Protein AF-A0A9W9T8E5-F1 (afdb_monomer)

Solvent-accessible surface area (backbone atoms only — not comparable to full-atom values): 9223 Å² total; per-residue (Å²): 120,69,66,63,56,52,43,54,47,53,32,40,71,44,58,91,38,76,92,64,50,64,52,84,92,54,60,67,64,64,34,57,75,37,98,58,52,65,62,43,54,49,51,54,50,45,56,45,50,46,26,51,49,56,60,28,68,72,44,43,56,57,49,50,53,54,52,53,49,54,34,50,56,30,43,52,50,25,54,53,46,23,75,77,67,75,48,90,60,66,46,34,58,51,46,55,53,50,51,51,52,55,50,52,46,25,36,54,42,52,48,52,52,44,53,51,50,43,51,52,43,50,62,54,41,72,70,48,89,53,60,69,63,34,49,54,53,49,53,51,46,51,54,53,61,73,44,51,80,54,57,46,72,78,83,84,76,77,85,76,76,87,129

pLDDT: mean 83.93, std 14.17, range [40.78, 96.06]

Sequence (163 aa):
MDSALNAIKGDLWHFDSPEKIVFHDTNWRPLVDADDSSQALTLLRSVFSVYNYQNGESFQKRFNIVYKKVRGELDLAAAEYFKLSGKVVDLGECWDRFFKIQKDLMVNFGKKFVEKGIEELAAQWAKDLNKEKAEVVNQVLKQLREKMGQIFMNDFEAEYEPF

Foldseek 3Di:
DVVVLVLQVVLLLVLVCPVPSPPPPDDLVNCLLDPDVPVLLVSLVSLLVNLVVQQDPVNLVVVLVVLVVVLVVQVVVQVVCCVVPVDHDRSSVVSLVVVVVSQVSSLVSSLVVSVVSLVSNLVSLVPDPPPVVSVVSNVSSVVSVVCSVSSHHDRRDDPDDDD

Mean predicted aligned error: 6.91 Å

Organism: NCBI:txid2972119

Secondary structure (DSSP, 8-state):
-HHHHHHHHHHHH-TT-GGG---TT--HHHHHHSS-THHHHHHHHHHHHHHHHHTSHHHHHHHHHHHHHHHHHHHHHHHHHHHHHS----HHHHHHHHHHHHHHHHHHHHHHHHHHHHHHHHHHHTT-S-HHHHHHHHHHHHHHHHGGGG-------------

Radius of gyration: 20.68 Å; Cα contacts (8 Å, |Δi|>4): 106; chains: 1; bounding box: 48×25×66 Å

Nearest PDB structures (foldseek):
  7vg4-assembly3_E  TM=3.811E-01  e=1.913E+00  Methylorubrum extorquens AM1
  3i9y-assembly1_A  TM=3.025E-01  e=9.209E+00  Vibrio parahaemolyticus
  3ja6-assembly1_I  TM=1.978E-01  e=5.366E+00  Escherichia coli

Structure (mmCIF, N/CA/C/O backbone):
data_AF-A0A9W9T8E5-F1
#
_entry.id   AF-A0A9W9T8E5-F1
#
loop_
_atom_site.group_PDB
_atom_site.id
_atom_site.type_symbol
_atom_site.label_atom_id
_atom_site.label_alt_id
_atom_site.label_comp_id
_atom_site.label_asym_id
_atom_site.label_entity_id
_atom_site.label_seq_id
_atom_site.pdbx_PDB_ins_code
_atom_site.Cartn_x
_atom_site.Cartn_y
_atom_site.Cartn_z
_atom_site.occupancy
_atom_site.B_iso_or_equiv
_atom_site.auth_seq_id
_atom_site.auth_comp_id
_atom_site.auth_asym_id
_atom_site.auth_atom_id
_atom_site.pdbx_PDB_model_num
ATOM 1 N N . MET A 1 1 ? 7.472 18.416 -4.441 1.00 44.00 1 MET A N 1
ATOM 2 C CA . MET A 1 1 ? 7.793 16.975 -4.339 1.00 44.00 1 MET A CA 1
ATOM 3 C C . MET A 1 1 ? 6.782 16.244 -3.443 1.00 44.00 1 MET A C 1
ATOM 5 O O . MET A 1 1 ? 6.371 15.153 -3.808 1.00 44.00 1 MET A O 1
ATOM 9 N N . ASP A 1 2 ? 6.283 16.865 -2.362 1.00 54.69 2 ASP A N 1
ATOM 10 C CA . ASP A 1 2 ? 5.319 16.249 -1.421 1.00 54.69 2 ASP A CA 1
ATOM 11 C C . ASP A 1 2 ? 3.915 15.934 -1.974 1.00 54.69 2 ASP A C 1
ATOM 13 O O . ASP A 1 2 ? 3.277 14.987 -1.513 1.00 54.69 2 ASP A O 1
ATOM 17 N N . SER A 1 3 ? 3.420 16.679 -2.969 1.00 61.09 3 SER A N 1
ATOM 18 C CA . SER A 1 3 ? 2.078 16.455 -3.537 1.00 61.09 3 SER A CA 1
ATOM 19 C C . SER A 1 3 ? 1.961 15.120 -4.280 1.00 61.09 3 SER A C 1
ATOM 21 O O . SER A 1 3 ? 0.977 14.409 -4.100 1.00 61.09 3 SER A O 1
ATOM 23 N N . ALA A 1 4 ? 2.987 14.742 -5.049 1.00 67.19 4 ALA A N 1
ATOM 24 C CA . ALA A 1 4 ? 3.008 13.496 -5.815 1.00 67.19 4 ALA A CA 1
ATOM 25 C C . ALA A 1 4 ? 3.060 12.258 -4.905 1.00 67.19 4 ALA A C 1
ATOM 27 O O . ALA A 1 4 ? 2.331 11.295 -5.120 1.00 67.19 4 ALA A O 1
ATOM 28 N N . LEU A 1 5 ? 3.868 12.300 -3.839 1.00 71.56 5 LEU A N 1
ATOM 29 C CA . LEU A 1 5 ? 3.943 11.200 -2.875 1.00 71.56 5 LEU A CA 1
ATOM 30 C C . LEU A 1 5 ? 2.613 11.011 -2.128 1.00 71.56 5 LEU A C 1
ATOM 32 O O . LEU A 1 5 ? 2.205 9.882 -1.872 1.00 71.56 5 LEU A O 1
ATOM 36 N N . ASN A 1 6 ? 1.933 12.103 -1.771 1.00 76.31 6 ASN A N 1
ATOM 37 C CA . ASN A 1 6 ? 0.645 12.032 -1.082 1.00 76.31 6 ASN A CA 1
ATOM 38 C C . ASN A 1 6 ? -0.491 11.542 -1.990 1.00 76.31 6 ASN A C 1
ATOM 40 O O . ASN A 1 6 ? -1.349 10.809 -1.504 1.00 76.31 6 ASN A O 1
ATOM 44 N N . ALA A 1 7 ? -0.462 11.869 -3.285 1.00 75.06 7 ALA A N 1
ATOM 45 C CA . ALA A 1 7 ? -1.384 11.293 -4.264 1.00 75.06 7 ALA A CA 1
ATOM 46 C C . ALA A 1 7 ? -1.213 9.767 -4.350 1.00 75.06 7 ALA A C 1
ATOM 48 O O . ALA A 1 7 ? -2.167 9.033 -4.116 1.00 75.06 7 ALA A O 1
ATOM 49 N N . ILE A 1 8 ? 0.027 9.289 -4.519 1.00 79.12 8 ILE A N 1
ATOM 50 C CA . ILE A 1 8 ? 0.325 7.847 -4.608 1.00 79.12 8 ILE A CA 1
ATOM 51 C C . ILE A 1 8 ? -0.058 7.115 -3.315 1.00 79.12 8 ILE A C 1
ATOM 53 O O . ILE A 1 8 ? -0.557 5.994 -3.360 1.00 79.12 8 ILE A O 1
ATOM 57 N N . LYS A 1 9 ? 0.132 7.740 -2.145 1.00 81.44 9 LYS A N 1
ATOM 58 C CA . LYS A 1 9 ? -0.387 7.194 -0.881 1.00 81.44 9 LYS A CA 1
ATOM 59 C C . LYS A 1 9 ? -1.898 7.011 -0.950 1.00 81.44 9 LYS A C 1
ATOM 61 O O . LYS A 1 9 ? -2.369 5.915 -0.672 1.00 81.44 9 LYS A O 1
ATOM 66 N N . GLY A 1 10 ? -2.634 8.073 -1.282 1.00 80.38 10 GLY A N 1
ATOM 67 C CA . GLY A 1 10 ? -4.094 8.042 -1.362 1.00 80.38 10 GLY A CA 1
ATOM 68 C C . GLY A 1 10 ? -4.581 6.939 -2.294 1.00 80.38 10 GLY A C 1
ATOM 69 O O . GLY A 1 10 ? -5.414 6.132 -1.901 1.00 80.38 10 GLY A O 1
ATOM 70 N N . ASP A 1 11 ? -3.980 6.848 -3.471 1.00 78.75 11 ASP A N 1
ATOM 71 C CA . ASP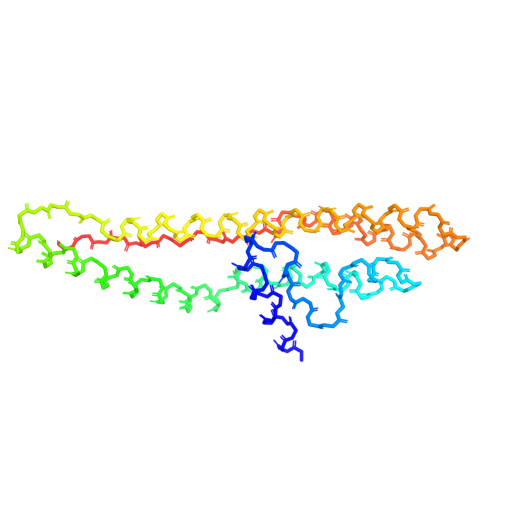 A 1 11 ? -4.267 5.837 -4.482 1.00 78.75 11 ASP A CA 1
ATOM 72 C C . ASP A 1 11 ? -4.058 4.400 -3.998 1.00 78.75 11 ASP A C 1
ATOM 74 O O . ASP A 1 11 ? -4.919 3.545 -4.194 1.00 78.75 11 ASP A O 1
ATOM 78 N N . LEU A 1 12 ? -2.943 4.123 -3.315 1.00 83.56 12 LEU A N 1
ATOM 79 C CA . LEU A 1 12 ? -2.684 2.793 -2.758 1.00 83.56 12 LEU A CA 1
ATOM 80 C C . LEU A 1 12 ? -3.726 2.401 -1.698 1.00 83.56 12 LEU A C 1
ATOM 82 O 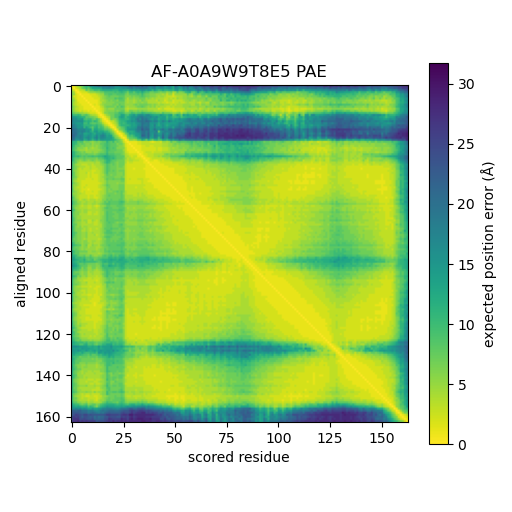O . LEU A 1 12 ? -4.056 1.222 -1.574 1.00 83.56 12 LEU A O 1
ATOM 86 N N . TRP A 1 13 ? -4.255 3.375 -0.949 1.00 83.31 13 TRP A N 1
ATOM 87 C CA . TRP A 1 13 ? -5.333 3.155 0.021 1.00 83.31 13 TRP A CA 1
ATOM 88 C C . TRP A 1 13 ? -6.721 2.993 -0.630 1.00 83.31 13 TRP A C 1
ATOM 90 O O . TRP A 1 13 ? -7.605 2.438 0.015 1.00 83.31 13 TRP A O 1
ATOM 100 N N . HIS A 1 14 ? -6.909 3.381 -1.898 1.00 79.56 14 HIS A N 1
ATOM 101 C CA . HIS A 1 14 ? -8.128 3.134 -2.690 1.00 79.56 14 HIS A CA 1
ATOM 102 C C . HIS A 1 14 ? -8.010 1.837 -3.519 1.00 79.56 14 HIS A C 1
ATOM 104 O O . HIS A 1 14 ? -8.241 1.806 -4.729 1.00 79.56 14 HIS A O 1
ATOM 110 N N . PHE A 1 15 ? -7.632 0.737 -2.861 1.00 68.12 15 PHE A N 1
ATOM 111 C CA . PHE A 1 15 ? -7.348 -0.561 -3.497 1.00 68.12 15 PHE A CA 1
ATOM 112 C C . PHE A 1 15 ? -8.564 -1.230 -4.173 1.00 68.12 15 PHE A C 1
ATOM 114 O O . PHE A 1 15 ? -8.397 -2.222 -4.884 1.00 68.12 15 PHE A O 1
ATOM 121 N N . ASP A 1 16 ? -9.783 -0.742 -3.921 1.00 62.50 16 ASP A N 1
ATOM 122 C CA . ASP A 1 16 ? -11.045 -1.274 -4.452 1.00 62.50 16 ASP A CA 1
ATOM 123 C C . ASP A 1 16 ? -11.398 -0.734 -5.845 1.00 62.50 16 ASP A C 1
ATOM 125 O O . ASP A 1 16 ? -12.273 -1.279 -6.516 1.00 62.50 16 ASP A O 1
ATOM 129 N N . SER A 1 17 ? -10.688 0.299 -6.299 1.00 57.56 17 SER A N 1
ATOM 130 C CA . SER A 1 17 ? -10.931 0.965 -7.572 1.00 57.56 17 SER A CA 1
ATOM 131 C C . SER A 1 17 ? -9.642 1.031 -8.401 1.00 57.56 17 SER A C 1
ATOM 133 O O . SER A 1 17 ? -9.132 2.122 -8.656 1.00 57.56 17 SER A O 1
ATOM 135 N N . PRO A 1 18 ? -9.093 -0.117 -8.854 1.00 51.75 18 PRO A N 1
ATOM 136 C CA . PRO A 1 18 ? -7.863 -0.165 -9.651 1.00 51.75 18 PRO A CA 1
ATOM 137 C C . PRO A 1 18 ? -7.949 0.672 -10.937 1.00 51.75 18 PRO A C 1
ATOM 139 O O . PRO A 1 18 ? -6.947 1.235 -11.372 1.00 51.75 18 PRO A O 1
ATOM 142 N N . GLU A 1 19 ? -9.135 0.789 -11.544 1.00 50.19 19 GLU A N 1
ATOM 143 C CA . GLU A 1 19 ? -9.377 1.674 -12.693 1.00 50.19 19 GLU A CA 1
ATOM 144 C C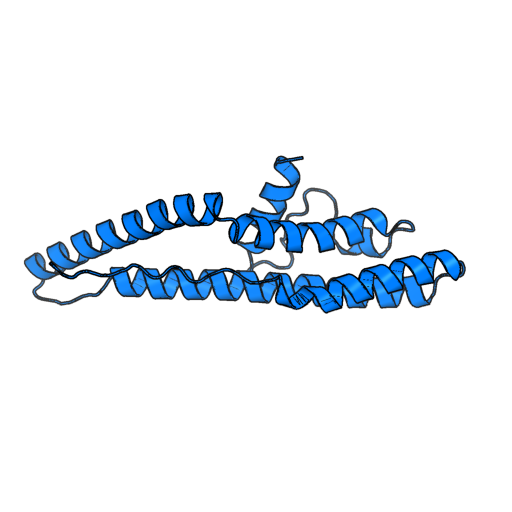 . GLU A 1 19 ? -9.471 3.169 -12.344 1.00 50.19 19 GLU A C 1
ATOM 146 O O . GLU A 1 19 ? -9.415 4.005 -13.243 1.00 50.19 19 GLU A O 1
ATOM 151 N N . LYS A 1 20 ? -9.617 3.515 -11.059 1.00 49.06 20 LYS A N 1
ATOM 152 C CA . LYS A 1 20 ? -9.699 4.895 -10.556 1.00 49.06 20 LYS A CA 1
ATOM 153 C C . LYS A 1 20 ? -8.503 5.277 -9.692 1.00 49.06 20 LYS A C 1
ATOM 155 O O . LYS A 1 20 ? -8.614 6.234 -8.938 1.00 49.06 20 LYS A O 1
ATOM 160 N N . ILE A 1 21 ? -7.384 4.558 -9.787 1.00 52.81 21 ILE A N 1
ATOM 161 C CA . ILE A 1 21 ? -6.104 5.052 -9.272 1.00 52.81 21 ILE A CA 1
ATOM 162 C C . ILE A 1 21 ? -5.885 6.417 -9.921 1.00 52.81 21 ILE A C 1
ATOM 164 O O . ILE A 1 21 ? -5.667 6.499 -11.133 1.00 52.81 21 ILE A O 1
ATOM 168 N N . VAL A 1 22 ? -6.033 7.486 -9.142 1.00 49.97 22 VAL A N 1
ATOM 169 C CA . VAL A 1 22 ? -6.022 8.856 -9.635 1.00 49.97 22 VAL A CA 1
ATOM 170 C C . VAL A 1 22 ? -4.570 9.306 -9.735 1.00 49.97 22 VAL A C 1
ATOM 172 O O . VAL A 1 22 ? -4.101 10.223 -9.061 1.00 49.97 22 VAL A O 1
ATOM 175 N N . PHE A 1 23 ? -3.889 8.727 -10.720 1.00 51.41 23 PHE A N 1
ATOM 176 C CA . PHE A 1 23 ? -2.919 9.457 -11.518 1.00 51.41 23 PHE A CA 1
ATOM 177 C C . PHE A 1 23 ? -3.634 10.652 -12.157 1.00 51.41 23 PHE A C 1
ATOM 179 O O . PHE A 1 23 ? -4.061 10.567 -13.307 1.00 51.41 23 PHE A O 1
ATOM 186 N N . HIS A 1 24 ? -3.836 11.750 -11.420 1.00 42.94 24 HIS A N 1
ATOM 187 C CA . HIS A 1 24 ? -4.367 12.987 -11.995 1.00 42.94 24 HIS A CA 1
ATOM 188 C C . HIS A 1 24 ? -3.516 13.331 -13.242 1.00 42.94 24 HIS A C 1
ATOM 190 O O . HIS A 1 24 ? -2.329 13.630 -13.133 1.00 42.94 24 HIS A O 1
ATOM 196 N N . ASP A 1 25 ? -4.142 13.191 -14.417 1.00 41.62 25 ASP A N 1
ATOM 197 C CA . ASP A 1 25 ? -3.674 13.450 -15.789 1.00 41.62 25 ASP A CA 1
ATOM 198 C C . ASP A 1 25 ? -2.701 12.488 -16.505 1.00 41.62 25 ASP A C 1
ATOM 200 O O . ASP A 1 25 ? -2.340 12.758 -17.650 1.00 41.62 25 ASP A O 1
ATOM 204 N N . THR A 1 26 ? -2.344 11.315 -15.968 1.00 50.09 26 THR A N 1
ATOM 205 C CA . THR A 1 26 ? -1.593 10.304 -16.759 1.00 50.09 26 THR A CA 1
ATOM 206 C C . THR A 1 26 ? -2.005 8.872 -16.429 1.00 50.09 26 THR A C 1
ATOM 208 O O . THR A 1 26 ? -1.452 8.230 -15.544 1.00 50.09 26 THR A O 1
ATOM 211 N N . ASN A 1 27 ? -2.964 8.328 -17.184 1.00 70.19 27 ASN A N 1
ATOM 212 C CA . ASN A 1 27 ? -3.268 6.896 -17.144 1.00 70.19 27 ASN A CA 1
ATOM 213 C C . ASN A 1 27 ? -1.961 6.083 -17.292 1.00 70.19 27 ASN A C 1
ATOM 215 O O . ASN A 1 27 ? -1.127 6.401 -18.141 1.00 70.19 27 ASN A O 1
ATOM 219 N N . TRP A 1 28 ? -1.792 5.020 -16.496 1.00 77.38 28 TRP A N 1
ATOM 220 C CA . TRP A 1 28 ? -0.606 4.144 -16.537 1.00 77.38 28 TRP A CA 1
ATOM 221 C C . TRP A 1 28 ? -0.260 3.691 -17.965 1.00 77.38 28 TRP A C 1
ATOM 223 O O . TRP A 1 28 ? 0.904 3.666 -18.355 1.00 77.38 28 TRP A O 1
ATOM 233 N N . ARG A 1 29 ? -1.284 3.400 -18.775 1.00 79.94 29 ARG A N 1
ATOM 234 C CA . ARG A 1 29 ? -1.122 2.931 -20.152 1.00 79.94 29 ARG A CA 1
ATOM 235 C C . ARG A 1 29 ? -0.341 3.924 -21.042 1.00 79.94 29 ARG A C 1
ATOM 237 O O . ARG A 1 29 ? 0.680 3.514 -21.583 1.00 79.94 29 ARG A O 1
ATOM 244 N N . PRO A 1 30 ? -0.721 5.212 -21.136 1.00 82.75 30 PRO A N 1
ATOM 245 C CA . PRO A 1 30 ? 0.108 6.250 -21.748 1.00 82.75 30 PRO A CA 1
ATOM 246 C C . PRO A 1 30 ? 1.564 6.306 -21.274 1.00 82.75 30 PRO A C 1
ATOM 248 O O . PRO A 1 30 ? 2.438 6.581 -22.086 1.00 82.75 30 PRO A O 1
ATOM 251 N N . LEU A 1 31 ? 1.842 6.047 -19.990 1.00 82.75 31 LEU A N 1
ATOM 252 C CA . LEU A 1 31 ? 3.215 6.054 -19.467 1.00 82.75 31 LEU A CA 1
ATOM 253 C C . LEU A 1 31 ? 4.031 4.851 -19.959 1.00 82.75 31 LEU A C 1
ATOM 255 O O . LEU A 1 31 ? 5.237 4.973 -20.154 1.00 82.75 31 LEU A O 1
ATOM 259 N N . VAL A 1 32 ? 3.386 3.697 -20.150 1.00 84.12 32 VAL A N 1
ATOM 260 C CA . VAL A 1 32 ? 4.015 2.503 -20.740 1.00 84.12 32 VAL A CA 1
ATOM 261 C C . VAL A 1 32 ? 4.266 2.696 -22.227 1.00 84.12 32 VAL A C 1
ATOM 263 O O . VAL A 1 32 ? 5.336 2.343 -22.711 1.00 84.12 32 VAL A O 1
ATOM 266 N N . ASP A 1 33 ? 3.280 3.243 -22.937 1.00 82.88 33 ASP A N 1
ATOM 267 C CA . ASP A 1 33 ? 3.321 3.408 -24.391 1.00 82.88 33 ASP A CA 1
ATOM 268 C C . ASP A 1 33 ? 4.219 4.589 -24.829 1.00 82.88 33 ASP A C 1
ATOM 270 O O . ASP A 1 33 ? 4.485 4.741 -26.020 1.00 82.88 33 ASP A O 1
ATOM 274 N N . ALA A 1 34 ? 4.696 5.417 -23.892 1.00 82.94 34 ALA A N 1
ATOM 275 C CA . ALA A 1 34 ? 5.592 6.534 -24.172 1.00 82.94 34 ALA A CA 1
ATOM 276 C C . ALA A 1 34 ? 6.999 6.075 -24.600 1.00 82.94 34 ALA A C 1
ATOM 278 O O . ALA A 1 34 ? 7.572 5.139 -24.040 1.00 82.94 34 ALA A O 1
ATOM 279 N N . ASP A 1 35 ? 7.613 6.832 -25.515 1.00 80.44 35 ASP A N 1
ATOM 280 C CA . ASP A 1 35 ? 9.003 6.620 -25.954 1.00 80.44 35 ASP A CA 1
ATOM 281 C C . ASP A 1 35 ? 10.033 6.832 -24.824 1.00 80.44 35 ASP A C 1
ATOM 283 O O . ASP A 1 35 ? 11.203 6.459 -24.952 1.00 80.44 35 ASP A O 1
ATOM 287 N N . ASP A 1 36 ? 9.633 7.450 -23.711 1.00 84.12 36 ASP A N 1
ATOM 288 C CA . ASP A 1 36 ? 10.451 7.647 -22.515 1.00 84.12 36 ASP A CA 1
ATOM 289 C C . ASP A 1 36 ? 9.845 6.925 -21.302 1.00 84.12 36 ASP A C 1
ATOM 291 O O . ASP A 1 36 ? 8.828 7.337 -20.745 1.00 84.12 36 ASP A O 1
ATOM 295 N N . SER A 1 37 ? 10.524 5.873 -20.838 1.00 84.81 37 SER A N 1
ATOM 296 C CA . SER A 1 37 ? 10.117 5.087 -19.668 1.00 84.81 37 SER A CA 1
ATOM 297 C C . SER A 1 37 ? 10.437 5.756 -18.334 1.00 84.81 37 SER A C 1
ATOM 299 O O . SER A 1 37 ? 10.046 5.236 -17.287 1.00 84.81 37 SER A O 1
ATOM 301 N N . SER A 1 38 ? 11.126 6.902 -18.322 1.00 86.06 38 SER A N 1
ATOM 302 C CA . SER A 1 38 ? 11.564 7.569 -17.091 1.00 86.06 38 SER A CA 1
ATOM 303 C C . SER A 1 38 ? 10.402 7.866 -16.147 1.00 86.06 38 SER A C 1
ATOM 305 O O . SER A 1 38 ? 10.532 7.681 -14.935 1.00 86.06 38 SER A O 1
ATOM 307 N N . GLN A 1 39 ? 9.249 8.269 -16.683 1.00 85.56 39 GLN A N 1
ATOM 308 C CA . GLN A 1 39 ? 8.060 8.562 -15.881 1.00 85.56 39 GLN A CA 1
ATOM 309 C C . GLN A 1 39 ? 7.441 7.288 -15.295 1.00 85.56 39 GLN A C 1
ATOM 311 O O . GLN A 1 39 ? 7.218 7.223 -14.085 1.00 85.56 39 GLN A O 1
ATOM 316 N N . ALA A 1 40 ? 7.259 6.244 -16.109 1.00 87.56 40 ALA A N 1
ATOM 317 C CA . ALA A 1 40 ? 6.738 4.956 -15.651 1.00 87.56 40 ALA A CA 1
ATOM 318 C C . ALA A 1 40 ? 7.652 4.315 -14.589 1.00 87.56 40 ALA A C 1
ATOM 320 O O . ALA A 1 40 ? 7.190 3.877 -13.535 1.00 87.56 40 ALA A O 1
ATOM 321 N N . LEU A 1 41 ? 8.971 4.339 -14.802 1.00 89.81 41 LEU A N 1
ATOM 322 C CA . LEU A 1 41 ? 9.958 3.844 -13.838 1.00 89.81 41 LEU A CA 1
ATOM 323 C C . LEU A 1 41 ? 9.980 4.675 -12.547 1.00 89.81 41 LEU A C 1
ATOM 325 O O . LEU A 1 41 ? 10.128 4.120 -11.457 1.00 89.81 41 LEU A O 1
ATOM 329 N N . THR A 1 42 ? 9.838 5.999 -12.644 1.00 88.69 42 THR A N 1
ATOM 330 C CA . THR A 1 42 ? 9.753 6.893 -11.475 1.00 88.69 42 THR A CA 1
ATOM 331 C C . THR A 1 42 ? 8.508 6.607 -10.656 1.00 88.69 42 THR A C 1
ATOM 333 O O . THR A 1 42 ? 8.568 6.586 -9.425 1.00 88.69 42 THR A O 1
ATOM 336 N N . LEU A 1 43 ? 7.395 6.327 -11.322 1.00 86.62 43 LEU A N 1
ATOM 337 C CA . LEU A 1 43 ? 6.167 5.945 -10.659 1.00 86.62 43 LEU A CA 1
ATOM 338 C C . LEU A 1 43 ? 6.321 4.615 -9.908 1.00 86.62 43 LEU A C 1
ATOM 340 O O . LEU A 1 43 ? 6.053 4.560 -8.708 1.00 86.62 43 LEU A O 1
ATOM 344 N N . LEU A 1 44 ? 6.851 3.575 -10.561 1.00 90.31 44 LEU A N 1
ATOM 345 C CA . LEU A 1 44 ? 7.125 2.297 -9.895 1.00 90.31 44 LEU A CA 1
ATOM 346 C C . LEU A 1 44 ? 8.028 2.480 -8.668 1.00 90.31 44 LEU A C 1
ATOM 348 O O . LEU A 1 44 ? 7.729 1.951 -7.601 1.00 90.31 44 LEU A O 1
ATOM 352 N N . ARG A 1 45 ? 9.090 3.289 -8.776 1.00 91.56 45 ARG A N 1
ATOM 353 C CA . ARG A 1 45 ? 9.973 3.632 -7.644 1.00 91.56 45 ARG A CA 1
ATOM 354 C C . ARG A 1 45 ? 9.236 4.361 -6.522 1.00 91.56 45 ARG A C 1
ATOM 356 O O . ARG A 1 45 ? 9.511 4.109 -5.353 1.00 91.56 45 ARG A O 1
ATOM 363 N N . SER A 1 46 ? 8.303 5.239 -6.871 1.00 89.31 46 SER A N 1
ATOM 364 C CA . SER A 1 46 ? 7.546 6.032 -5.903 1.00 89.31 46 SER A CA 1
ATOM 365 C C . SER A 1 46 ? 6.612 5.164 -5.055 1.00 89.31 46 SER A C 1
ATOM 367 O O . SER A 1 46 ? 6.430 5.463 -3.877 1.00 89.31 46 SER A O 1
ATOM 369 N N . VAL A 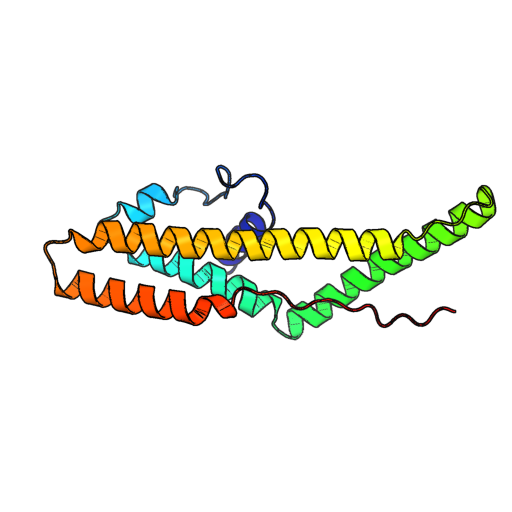1 47 ? 6.106 4.046 -5.593 1.00 90.81 47 VAL A N 1
ATOM 370 C CA . VAL A 1 47 ? 5.384 3.033 -4.800 1.00 90.81 47 VAL A CA 1
ATOM 371 C C . VAL A 1 47 ? 6.279 2.496 -3.678 1.00 90.81 47 VAL A C 1
ATOM 373 O O . VAL A 1 47 ? 5.882 2.530 -2.516 1.00 90.81 47 VAL A O 1
ATOM 376 N N . PHE A 1 48 ? 7.527 2.107 -3.972 1.00 93.19 48 PHE A N 1
ATOM 377 C CA . PHE A 1 48 ? 8.490 1.704 -2.932 1.00 93.19 48 PHE A CA 1
ATOM 378 C C . PHE A 1 48 ? 8.767 2.827 -1.926 1.00 93.19 48 PHE A C 1
ATOM 380 O O . PHE A 1 48 ? 8.859 2.577 -0.725 1.00 93.19 48 PHE A O 1
ATOM 387 N N . SER A 1 49 ? 8.879 4.075 -2.391 1.00 91.50 49 SER A N 1
ATOM 388 C CA . SER A 1 49 ? 9.072 5.231 -1.509 1.00 91.50 49 SER A CA 1
ATOM 389 C C . SER A 1 49 ? 7.915 5.431 -0.530 1.00 91.50 49 SER A C 1
ATOM 391 O O . SER A 1 49 ? 8.169 5.829 0.606 1.00 91.50 49 SER A O 1
ATOM 393 N N . VAL A 1 50 ? 6.672 5.127 -0.922 1.00 91.50 50 VAL A N 1
ATOM 394 C CA . VAL A 1 50 ? 5.522 5.167 -0.006 1.00 91.50 50 VAL A CA 1
ATOM 395 C C . VAL A 1 50 ? 5.689 4.160 1.127 1.00 91.50 50 VAL A C 1
ATOM 397 O O . VAL A 1 50 ? 5.607 4.563 2.287 1.00 91.50 50 VAL A O 1
ATOM 400 N N . TYR A 1 51 ? 5.988 2.896 0.822 1.00 93.62 51 TYR A N 1
ATOM 401 C CA . TYR A 1 51 ? 6.170 1.873 1.859 1.00 93.62 51 TYR A CA 1
ATOM 402 C C . TYR A 1 51 ? 7.387 2.166 2.743 1.00 93.62 51 TYR A C 1
ATOM 404 O O . TYR A 1 51 ? 7.294 2.080 3.964 1.00 93.62 51 TYR A O 1
ATOM 412 N N . ASN A 1 52 ? 8.502 2.622 2.167 1.00 92.88 52 ASN A N 1
ATOM 413 C CA . ASN A 1 52 ? 9.671 3.048 2.944 1.00 92.88 52 ASN A CA 1
ATOM 414 C C . ASN A 1 52 ? 9.341 4.211 3.892 1.00 92.88 52 ASN A C 1
ATOM 416 O O . ASN A 1 52 ? 9.762 4.207 5.047 1.00 92.88 52 ASN A O 1
ATOM 420 N N . TYR A 1 53 ? 8.561 5.192 3.430 1.00 91.25 53 TYR A N 1
ATOM 421 C CA . TYR A 1 53 ? 8.081 6.285 4.272 1.00 91.25 53 TYR A CA 1
ATOM 422 C C . TYR A 1 53 ? 7.161 5.779 5.390 1.00 91.25 53 TYR A C 1
ATOM 424 O O . TYR A 1 53 ? 7.337 6.163 6.545 1.00 91.25 53 TYR A O 1
ATOM 432 N N . GLN A 1 54 ? 6.199 4.913 5.061 1.00 90.94 54 GLN A N 1
ATOM 433 C CA . GLN A 1 54 ? 5.252 4.364 6.031 1.00 90.94 54 GLN A CA 1
ATOM 434 C C . GLN A 1 54 ? 5.945 3.483 7.070 1.00 90.94 54 GLN A C 1
ATOM 436 O O . GLN A 1 54 ? 5.536 3.482 8.221 1.00 90.94 54 GLN A O 1
ATOM 441 N N . ASN A 1 55 ? 7.017 2.779 6.721 1.00 92.38 55 ASN A N 1
ATOM 442 C CA . ASN A 1 55 ? 7.801 1.996 7.680 1.00 92.38 55 ASN A CA 1
ATOM 443 C C . ASN A 1 55 ? 8.850 2.829 8.432 1.00 92.38 55 ASN A C 1
ATOM 445 O O . ASN A 1 55 ? 9.511 2.317 9.333 1.00 92.38 55 ASN A O 1
ATOM 449 N N . GLY A 1 56 ? 9.000 4.113 8.099 1.00 92.56 56 GLY A N 1
ATOM 450 C CA . GLY A 1 56 ? 9.901 5.018 8.799 1.00 92.56 56 GLY A CA 1
ATOM 451 C C . GLY A 1 56 ? 9.463 5.256 10.244 1.00 92.56 56 GLY A C 1
ATOM 452 O O . GLY A 1 56 ? 8.285 5.479 10.526 1.00 92.56 56 GLY A O 1
ATOM 453 N N . GLU A 1 57 ? 10.428 5.289 11.164 1.00 92.25 57 GLU A N 1
ATOM 454 C CA . GLU A 1 57 ? 10.193 5.411 12.610 1.00 92.25 57 GLU A CA 1
ATOM 455 C C . GLU A 1 57 ? 9.280 6.596 12.978 1.00 92.25 57 GLU A C 1
ATOM 457 O O . GLU A 1 57 ? 8.361 6.464 13.783 1.00 92.25 57 GLU A O 1
ATOM 462 N N . SER A 1 58 ? 9.494 7.760 12.355 1.00 89.94 58 SER A N 1
ATOM 463 C CA . SER A 1 58 ? 8.692 8.965 12.606 1.00 89.94 58 SER A CA 1
ATOM 464 C C . SER A 1 58 ? 7.223 8.789 12.206 1.00 89.94 58 SER A C 1
ATOM 466 O O . SER A 1 58 ? 6.327 9.208 12.943 1.00 89.94 58 SER A O 1
ATOM 468 N N . PHE A 1 59 ? 6.962 8.141 11.064 1.00 90.94 59 PHE A N 1
ATOM 469 C CA . PHE A 1 59 ? 5.597 7.832 10.642 1.00 90.94 59 PHE A CA 1
ATOM 470 C C . PHE A 1 59 ? 4.970 6.815 11.590 1.00 90.94 59 PHE A C 1
ATOM 472 O O . PHE A 1 59 ? 3.885 7.064 12.106 1.00 90.94 59 PHE A O 1
ATOM 479 N N . GLN A 1 60 ? 5.677 5.718 11.870 1.00 90.31 60 GLN A N 1
ATOM 480 C CA . GLN A 1 60 ? 5.210 4.640 12.741 1.00 90.31 60 GLN A CA 1
ATOM 481 C C . GLN A 1 60 ? 4.819 5.164 14.127 1.00 90.31 60 GLN A C 1
ATOM 483 O O . GLN A 1 60 ? 3.716 4.895 14.594 1.00 90.31 60 GLN A O 1
ATOM 488 N N . LYS A 1 61 ? 5.650 6.015 14.743 1.00 90.50 61 LYS A N 1
ATOM 489 C CA . LYS A 1 61 ? 5.329 6.662 16.025 1.00 90.50 61 LYS A CA 1
ATOM 490 C C . LYS A 1 61 ? 4.041 7.483 15.957 1.00 90.50 61 LYS A C 1
ATOM 492 O O . LYS A 1 61 ? 3.170 7.329 16.808 1.00 90.50 61 LYS A O 1
ATOM 497 N N . ARG A 1 62 ? 3.903 8.354 14.952 1.00 90.44 62 ARG A N 1
ATOM 498 C CA . ARG A 1 62 ? 2.722 9.224 14.810 1.00 90.44 62 ARG A CA 1
ATOM 499 C C . ARG A 1 62 ? 1.458 8.429 14.512 1.00 90.44 62 ARG A C 1
ATOM 501 O O . ARG A 1 62 ? 0.414 8.708 15.093 1.00 90.44 62 ARG A O 1
ATOM 508 N N . PHE A 1 63 ? 1.556 7.448 13.625 1.00 90.19 63 PHE A N 1
ATOM 509 C CA . PHE A 1 63 ? 0.431 6.609 13.249 1.00 90.19 63 PHE A CA 1
ATOM 510 C C . PHE A 1 63 ? -0.032 5.749 14.426 1.00 90.19 63 PHE A C 1
ATOM 512 O O . PHE A 1 63 ? -1.228 5.692 14.691 1.00 90.19 63 PHE A O 1
ATOM 519 N N . ASN A 1 64 ? 0.899 5.182 15.201 1.00 89.75 64 ASN A N 1
ATOM 520 C CA . ASN A 1 64 ? 0.576 4.393 16.389 1.00 89.75 64 ASN A CA 1
ATOM 521 C C . ASN A 1 64 ? -0.190 5.208 17.448 1.00 89.75 64 ASN A C 1
ATOM 523 O O . ASN A 1 64 ? -1.104 4.691 18.078 1.00 89.75 64 ASN A O 1
ATOM 527 N N . ILE A 1 65 ? 0.119 6.501 17.615 1.00 90.38 65 ILE A N 1
ATOM 528 C CA . ILE A 1 65 ? -0.649 7.387 18.511 1.00 90.38 65 ILE A CA 1
ATOM 529 C C . ILE A 1 65 ? -2.113 7.480 18.061 1.00 90.38 65 ILE A C 1
ATOM 531 O O . ILE A 1 65 ? -3.021 7.353 18.881 1.00 90.38 65 ILE A O 1
ATOM 535 N N . VAL A 1 66 ? -2.349 7.690 16.763 1.00 91.25 66 VAL A N 1
ATOM 536 C CA . VAL A 1 66 ? -3.709 7.772 16.207 1.00 91.25 66 VAL A CA 1
ATOM 537 C C . VAL A 1 66 ? -4.420 6.427 16.332 1.00 91.25 66 VAL A C 1
ATOM 539 O O . VAL A 1 66 ? -5.551 6.382 16.808 1.00 91.25 66 VAL A O 1
ATOM 542 N N . TYR A 1 67 ? -3.737 5.343 15.969 1.00 91.44 67 TYR A N 1
ATOM 543 C CA . TYR A 1 67 ? -4.237 3.977 16.072 1.00 91.44 67 TYR A CA 1
ATOM 544 C C . TYR A 1 67 ? -4.699 3.646 17.495 1.00 91.44 67 TYR A C 1
ATOM 546 O O . TYR A 1 67 ? -5.855 3.273 17.693 1.00 91.44 67 TYR A O 1
ATOM 554 N N . LYS A 1 68 ? -3.830 3.862 18.494 1.00 90.62 68 LYS A N 1
ATOM 555 C CA . LYS A 1 68 ? -4.138 3.618 19.910 1.00 90.62 68 LYS A CA 1
ATOM 556 C C . LYS A 1 68 ? -5.289 4.488 20.406 1.00 90.62 68 LYS A C 1
ATOM 558 O O . LYS A 1 68 ? -6.119 4.007 21.168 1.00 90.62 68 LYS A O 1
ATOM 563 N N . LYS A 1 69 ? -5.373 5.748 19.962 1.00 92.88 69 LYS A N 1
ATOM 564 C CA . LYS A 1 69 ? -6.469 6.641 20.354 1.00 92.88 69 LYS A CA 1
ATOM 565 C C . LYS A 1 69 ? -7.816 6.154 19.822 1.00 92.88 69 LYS A C 1
ATOM 567 O O . LYS A 1 69 ? -8.756 6.066 20.597 1.00 92.88 69 LYS A O 1
ATOM 572 N N . VAL A 1 70 ? -7.908 5.808 18.536 1.00 93.44 70 VAL A N 1
ATOM 573 C CA . VAL A 1 70 ? -9.152 5.267 17.954 1.00 93.44 70 VAL A CA 1
ATOM 574 C C . VAL A 1 70 ? -9.559 3.979 18.663 1.00 93.44 70 VAL A C 1
ATOM 576 O O . VAL A 1 70 ? -10.713 3.843 19.058 1.00 93.44 70 VAL A O 1
ATOM 579 N N . ARG A 1 71 ? -8.600 3.072 18.882 1.00 93.00 71 ARG A N 1
ATOM 580 C CA . ARG A 1 71 ? -8.840 1.826 19.611 1.00 93.00 71 ARG A CA 1
ATOM 581 C C . ARG A 1 71 ? -9.383 2.082 21.024 1.00 93.00 71 ARG A C 1
ATOM 583 O O . ARG A 1 71 ? -10.403 1.511 21.384 1.00 93.00 71 ARG A O 1
ATOM 590 N N . GLY A 1 72 ? -8.759 2.984 21.783 1.00 92.69 72 GLY A N 1
ATOM 591 C CA . GLY A 1 72 ? -9.182 3.309 23.148 1.00 92.69 72 GLY A CA 1
ATOM 592 C C . GLY A 1 72 ? -10.588 3.912 23.232 1.00 92.69 72 GLY A C 1
ATOM 593 O O . GLY A 1 72 ? -11.353 3.557 24.123 1.00 92.69 72 GLY A O 1
ATOM 594 N N . GLU A 1 73 ? -10.977 4.769 22.284 1.00 95.44 73 GLU A N 1
ATOM 595 C CA . GLU A 1 73 ? -12.354 5.292 22.222 1.00 95.44 73 GLU A CA 1
ATOM 596 C C . GLU A 1 73 ? -13.379 4.179 21.931 1.00 95.44 73 GLU A C 1
ATOM 598 O O . GLU A 1 73 ? -14.493 4.197 22.456 1.00 95.44 73 GLU A O 1
ATOM 603 N N . LEU A 1 74 ? -13.006 3.181 21.123 1.00 95.44 74 LEU A N 1
ATOM 604 C CA . LEU A 1 74 ? -13.849 2.017 20.850 1.00 95.44 74 LEU A CA 1
ATOM 605 C C . LEU A 1 74 ? -13.978 1.098 22.070 1.00 95.44 74 LEU A C 1
ATOM 607 O O . LEU A 1 74 ? -15.076 0.608 22.332 1.00 95.44 74 LEU A O 1
ATOM 611 N N . ASP A 1 75 ? -12.909 0.915 22.846 1.00 93.75 75 ASP A N 1
ATOM 612 C CA . ASP A 1 75 ? -12.958 0.172 24.112 1.00 93.75 75 ASP A CA 1
ATOM 613 C C . ASP A 1 75 ? -13.883 0.862 25.130 1.00 93.75 75 ASP A C 1
ATOM 615 O O . ASP A 1 75 ? -14.711 0.209 25.770 1.00 93.75 75 ASP A O 1
ATOM 619 N N . LEU A 1 76 ? -13.812 2.195 25.235 1.00 94.31 76 LEU A N 1
ATOM 620 C CA . LEU A 1 76 ? -14.723 2.978 26.079 1.00 94.31 76 LEU A CA 1
ATOM 621 C C . LEU A 1 76 ? -16.181 2.825 25.628 1.00 94.31 76 LEU A C 1
ATOM 623 O O . LEU A 1 76 ? -17.069 2.604 26.454 1.00 94.31 76 LEU A O 1
ATOM 627 N N . ALA A 1 77 ? -16.437 2.894 24.321 1.00 95.19 77 ALA A N 1
ATOM 628 C CA . ALA A 1 77 ? -17.773 2.687 23.770 1.00 95.19 77 ALA A CA 1
ATOM 629 C C . ALA A 1 77 ? -18.297 1.264 24.035 1.00 95.19 77 ALA A C 1
ATOM 631 O O . ALA A 1 77 ? -19.475 1.092 24.356 1.00 95.19 77 ALA A O 1
ATOM 632 N N . ALA A 1 78 ? -17.433 0.249 23.941 1.00 94.12 78 ALA A N 1
ATOM 633 C CA . ALA A 1 78 ? -17.772 -1.137 24.245 1.00 94.12 78 ALA A CA 1
ATOM 634 C C . ALA A 1 78 ? -18.151 -1.324 25.724 1.00 94.12 78 ALA A C 1
ATOM 636 O O . ALA A 1 78 ? -19.164 -1.964 26.024 1.00 94.12 78 ALA A O 1
ATOM 637 N N . ALA A 1 79 ? -17.395 -0.714 26.641 1.00 94.62 79 ALA A N 1
ATOM 638 C CA . ALA A 1 79 ? -17.696 -0.735 28.070 1.00 94.62 79 ALA A CA 1
ATOM 639 C C . ALA A 1 79 ? -19.057 -0.086 28.379 1.00 94.62 79 ALA A C 1
ATOM 641 O O . ALA A 1 79 ? -19.856 -0.636 29.142 1.00 94.62 79 ALA A O 1
ATOM 642 N N . GLU A 1 80 ? -19.367 1.045 27.745 1.00 95.69 80 GLU A N 1
ATOM 643 C CA . GLU A 1 80 ? -20.637 1.741 27.970 1.00 95.69 80 GLU A CA 1
ATOM 644 C C . GLU A 1 80 ? -21.824 1.005 27.349 1.00 95.69 80 GLU A C 1
ATOM 646 O O . GLU A 1 80 ? -22.894 0.911 27.958 1.00 95.69 80 GLU A O 1
ATOM 651 N N . TYR A 1 81 ? -21.622 0.383 26.188 1.00 94.88 81 TYR A N 1
ATOM 652 C CA . TYR A 1 81 ? -22.606 -0.515 25.596 1.00 94.88 81 TYR A CA 1
ATOM 653 C C . TYR A 1 81 ? -22.910 -1.711 26.506 1.00 94.88 81 TYR A C 1
ATOM 655 O O . TYR A 1 81 ? -24.080 -2.074 26.672 1.00 94.88 81 TYR A O 1
ATOM 663 N N . PHE A 1 82 ? -21.888 -2.297 27.138 1.00 95.69 82 PHE A N 1
ATOM 664 C CA . PHE A 1 82 ? -22.069 -3.382 28.099 1.00 95.69 82 PHE A CA 1
ATOM 665 C C . PHE A 1 82 ? -22.896 -2.934 29.308 1.00 95.69 82 PHE A C 1
ATOM 667 O O . PHE A 1 82 ? -23.851 -3.620 29.669 1.00 95.69 82 PHE A O 1
ATOM 674 N N . LYS A 1 83 ? -22.615 -1.758 29.887 1.00 95.75 83 LYS A N 1
ATOM 675 C CA . LYS A 1 83 ? -23.401 -1.220 31.016 1.00 95.75 83 LYS A CA 1
ATOM 676 C C . LYS A 1 83 ? -24.884 -1.040 30.676 1.00 95.75 83 LYS A C 1
ATOM 678 O O . LYS A 1 83 ? -25.733 -1.271 31.531 1.00 95.75 83 LYS A O 1
ATOM 683 N N . LEU A 1 84 ? -25.198 -0.631 29.446 1.00 96.06 84 LEU A N 1
ATOM 684 C CA . LEU A 1 84 ? -26.575 -0.374 29.008 1.00 96.06 84 LEU A CA 1
ATOM 685 C C . LEU A 1 84 ? -27.331 -1.639 28.587 1.00 96.06 84 LEU A C 1
ATOM 687 O O . LEU A 1 84 ? -28.541 -1.726 28.783 1.00 96.06 84 LEU A O 1
ATOM 691 N N . SER A 1 85 ? -26.644 -2.597 27.965 1.00 95.94 85 SER A N 1
ATOM 692 C CA . SER A 1 85 ? -27.283 -3.745 27.306 1.00 95.94 85 SER A CA 1
ATOM 693 C C . SER A 1 85 ? -27.024 -5.093 27.980 1.00 95.94 85 SER A C 1
ATOM 695 O O . SER A 1 85 ? -27.705 -6.069 27.662 1.00 95.94 85 SER A O 1
ATOM 697 N N . GLY A 1 86 ? -26.019 -5.177 28.856 1.00 94.56 86 GLY A N 1
ATOM 698 C CA . GLY A 1 86 ? -25.488 -6.425 29.406 1.00 94.56 86 GLY A CA 1
ATOM 699 C C . GLY A 1 86 ? -24.741 -7.298 28.389 1.00 94.56 86 GLY A C 1
ATOM 700 O O . GLY A 1 86 ? -24.355 -8.419 28.718 1.00 94.56 86 GLY A O 1
ATOM 701 N N . LYS A 1 87 ? -24.550 -6.831 27.146 1.00 94.44 87 LYS A N 1
ATOM 702 C CA . LYS A 1 87 ? -23.898 -7.592 26.073 1.00 94.44 87 LYS A CA 1
ATOM 703 C C . LYS A 1 87 ? -22.436 -7.197 25.935 1.00 94.44 87 LYS A C 1
ATOM 705 O O . LYS A 1 87 ? -22.116 -6.018 25.815 1.00 94.44 87 LYS A O 1
ATOM 710 N N . VAL A 1 88 ? -21.565 -8.200 25.914 1.00 92.25 88 VAL A N 1
ATOM 711 C CA . VAL A 1 88 ? -20.131 -8.015 25.681 1.00 92.25 88 VAL A CA 1
ATOM 712 C C . VAL A 1 88 ? -19.886 -7.866 24.184 1.00 92.25 88 VAL A C 1
ATOM 714 O O . VAL A 1 88 ? -20.341 -8.691 23.390 1.00 92.25 88 VAL A O 1
ATOM 717 N N . VAL A 1 89 ? -19.167 -6.813 23.811 1.00 92.38 89 VAL A N 1
ATOM 718 C CA . VAL A 1 89 ? -18.656 -6.574 22.459 1.00 92.38 89 VAL A CA 1
ATOM 719 C C . VAL A 1 89 ? -17.197 -6.154 22.575 1.00 92.38 89 VAL A C 1
ATOM 721 O O . VAL A 1 89 ? -16.847 -5.450 23.516 1.00 92.38 89 VAL A O 1
ATOM 724 N N . ASP A 1 90 ? -16.360 -6.571 21.629 1.00 91.19 90 ASP A N 1
ATOM 725 C CA . ASP A 1 90 ? -14.961 -6.144 21.555 1.00 91.19 90 ASP A CA 1
ATOM 726 C C . ASP A 1 90 ? -14.762 -5.279 20.306 1.00 91.19 90 ASP A C 1
ATOM 728 O O . ASP A 1 90 ? -14.479 -5.757 19.203 1.00 91.19 90 ASP A O 1
ATOM 732 N N . LEU A 1 91 ? -15.018 -3.979 20.463 1.00 92.56 91 LEU A N 1
ATOM 733 C CA . LEU A 1 91 ? -14.883 -3.019 19.369 1.00 92.56 91 LEU A CA 1
ATOM 734 C C . LEU A 1 91 ? -13.413 -2.687 19.076 1.00 92.56 91 LEU A C 1
ATOM 736 O O . LEU A 1 91 ? -13.090 -2.361 17.931 1.00 92.56 91 LEU A O 1
ATOM 740 N N . GLY A 1 92 ? -12.530 -2.807 20.071 1.00 90.25 92 GLY A N 1
ATOM 741 C CA . GLY A 1 92 ? -11.088 -2.664 19.895 1.00 90.25 92 GLY A CA 1
ATOM 742 C C . GLY A 1 92 ? -10.524 -3.744 18.974 1.00 90.25 92 GLY A C 1
ATOM 743 O O . GLY A 1 92 ? -9.849 -3.428 17.996 1.00 90.25 92 GLY A O 1
ATOM 744 N N . GLU A 1 93 ? -10.888 -5.009 19.195 1.00 89.56 93 GLU A N 1
ATOM 745 C CA . GLU A 1 93 ? -10.498 -6.113 18.312 1.00 89.56 93 GLU A CA 1
ATOM 746 C C . GLU A 1 93 ? -11.090 -5.946 16.903 1.00 89.56 93 GLU A C 1
ATOM 748 O O . GLU A 1 93 ? -10.419 -6.210 15.900 1.00 89.56 93 GLU A O 1
ATOM 753 N N . CYS A 1 94 ? -12.336 -5.467 16.791 1.00 91.69 94 CYS A N 1
ATOM 754 C CA . CYS A 1 94 ? -12.933 -5.161 15.488 1.00 91.69 94 CYS A CA 1
ATOM 755 C C . CYS A 1 94 ? -12.097 -4.134 14.710 1.00 91.69 94 CYS A C 1
ATOM 757 O O . CYS A 1 94 ? -11.912 -4.285 13.500 1.00 91.69 94 CYS A O 1
ATOM 759 N N . TRP A 1 95 ? -11.568 -3.117 15.394 1.00 92.94 95 TRP A N 1
ATOM 760 C CA . TRP A 1 95 ? -10.668 -2.130 14.806 1.00 92.94 95 TRP A CA 1
ATOM 761 C C . TRP A 1 95 ? -9.322 -2.726 14.400 1.00 92.94 95 TRP A C 1
ATOM 763 O O . TRP A 1 95 ? -8.883 -2.499 13.271 1.00 92.94 95 TRP A O 1
ATOM 773 N N . ASP A 1 96 ? -8.713 -3.540 15.264 1.00 91.19 96 ASP A N 1
ATOM 774 C CA . ASP A 1 96 ? -7.445 -4.217 14.978 1.00 91.19 96 ASP A CA 1
ATOM 775 C C . ASP A 1 96 ? -7.569 -5.083 13.703 1.00 91.19 96 ASP A C 1
ATOM 777 O O . ASP A 1 96 ? -6.758 -4.994 12.773 1.00 91.19 96 ASP A O 1
ATOM 781 N N . ARG A 1 97 ? -8.658 -5.858 13.597 1.00 90.44 97 ARG A N 1
ATOM 782 C CA . ARG A 1 97 ? -8.974 -6.682 12.417 1.00 90.44 97 ARG A CA 1
ATOM 783 C C . ARG A 1 97 ? -9.262 -5.842 11.177 1.00 90.44 97 ARG A C 1
ATOM 785 O O . ARG A 1 97 ? -8.743 -6.153 10.104 1.00 90.44 97 ARG A O 1
ATOM 792 N N . PHE A 1 98 ? -10.079 -4.794 11.304 1.00 90.75 98 PHE A N 1
ATOM 793 C CA . PHE A 1 98 ? -10.379 -3.882 10.200 1.00 90.75 98 PHE A CA 1
ATOM 794 C C . PHE A 1 98 ? -9.089 -3.295 9.629 1.00 90.75 98 PHE A C 1
ATOM 796 O O . PHE A 1 98 ? -8.834 -3.412 8.430 1.00 90.75 98 PHE A O 1
ATOM 803 N N . PHE A 1 99 ? -8.246 -2.729 10.489 1.00 90.50 99 PHE A N 1
ATOM 804 C CA . PHE A 1 99 ? -7.005 -2.101 10.072 1.00 90.50 99 PHE A CA 1
ATOM 805 C C . PHE A 1 99 ? -6.060 -3.101 9.398 1.00 90.50 99 PHE A C 1
ATOM 807 O O . PHE A 1 99 ? -5.518 -2.809 8.328 1.00 90.50 99 PHE A O 1
ATOM 814 N N . LYS A 1 100 ? -5.917 -4.306 9.968 1.00 90.25 100 LYS A N 1
ATOM 815 C CA . LYS A 1 100 ? -5.124 -5.381 9.363 1.00 90.25 100 LYS A CA 1
ATOM 816 C C . LYS A 1 100 ? -5.589 -5.704 7.943 1.00 90.25 100 LYS A C 1
ATOM 818 O O . LYS A 1 100 ? -4.762 -5.754 7.036 1.00 90.25 100 LYS A O 1
ATOM 823 N N . ILE A 1 101 ? -6.897 -5.868 7.736 1.00 90.00 101 ILE A N 1
ATOM 824 C CA . ILE A 1 101 ? -7.472 -6.145 6.412 1.00 90.00 101 ILE A CA 1
ATOM 825 C C . ILE A 1 101 ? -7.143 -5.013 5.433 1.00 90.00 101 ILE A C 1
ATOM 827 O O . ILE A 1 101 ? -6.653 -5.283 4.340 1.00 90.00 101 ILE A O 1
ATOM 831 N N . GLN A 1 102 ? -7.367 -3.752 5.819 1.00 89.88 102 GLN A N 1
ATOM 832 C CA . GLN A 1 102 ? -7.108 -2.602 4.944 1.00 89.88 102 GLN A CA 1
ATOM 833 C C . GLN A 1 102 ? -5.626 -2.499 4.555 1.00 89.88 102 GLN A C 1
ATOM 835 O O . GLN A 1 102 ? -5.298 -2.319 3.381 1.00 89.88 102 GLN A O 1
ATOM 840 N N . LYS A 1 103 ? -4.723 -2.678 5.525 1.00 90.88 103 LYS A N 1
ATOM 841 C CA . LYS A 1 103 ? -3.275 -2.705 5.293 1.00 90.88 103 LYS A CA 1
ATOM 842 C C . LYS A 1 103 ? -2.878 -3.825 4.334 1.00 90.88 103 LYS A C 1
ATOM 844 O O . LYS A 1 103 ? -2.123 -3.592 3.391 1.00 90.88 103 LYS A O 1
ATOM 849 N N . ASP A 1 104 ? -3.371 -5.037 4.566 1.00 90.88 104 ASP A N 1
ATOM 850 C CA . ASP A 1 104 ? -3.002 -6.201 3.761 1.00 90.88 104 ASP A CA 1
ATOM 851 C C . ASP A 1 104 ? -3.536 -6.060 2.319 1.00 90.88 104 ASP A C 1
ATOM 853 O O . ASP A 1 104 ? -2.839 -6.410 1.363 1.00 90.88 104 ASP A O 1
ATOM 857 N N . LEU A 1 105 ? -4.719 -5.459 2.13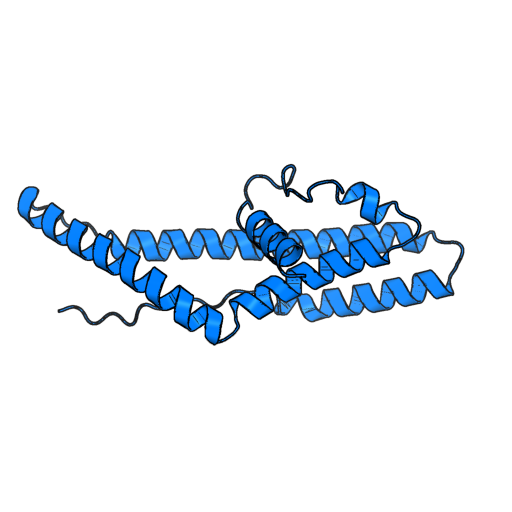4 1.00 89.81 105 LEU A N 1
ATOM 858 C CA . LEU A 1 105 ? -5.259 -5.106 0.816 1.00 89.81 105 LEU A CA 1
ATOM 859 C C . LEU A 1 105 ? -4.393 -4.060 0.101 1.00 89.81 105 LEU A C 1
ATOM 861 O O . LEU A 1 105 ? -4.006 -4.290 -1.046 1.00 89.81 105 LEU A O 1
ATOM 865 N N . MET A 1 106 ? -4.010 -2.978 0.785 1.00 89.88 106 MET A N 1
ATOM 866 C CA . MET A 1 106 ? -3.106 -1.949 0.256 1.00 89.88 106 MET A CA 1
ATOM 867 C C . MET A 1 106 ? -1.756 -2.546 -0.179 1.00 89.88 106 MET A C 1
ATOM 869 O O . MET A 1 106 ? -1.261 -2.256 -1.268 1.00 89.88 106 MET A O 1
ATOM 873 N N . VAL A 1 107 ? -1.139 -3.394 0.651 1.00 92.69 107 VAL A N 1
ATOM 874 C CA . VAL A 1 107 ? 0.145 -4.050 0.340 1.00 92.69 107 VAL A CA 1
ATOM 875 C C . VAL A 1 107 ? 0.009 -4.975 -0.869 1.00 92.69 107 VAL A C 1
ATOM 877 O O . VAL A 1 107 ? 0.828 -4.918 -1.787 1.00 92.69 107 VAL A O 1
ATOM 880 N N . ASN A 1 108 ? -1.028 -5.815 -0.898 1.00 91.56 108 ASN A N 1
ATOM 881 C CA . ASN A 1 108 ? -1.273 -6.725 -2.017 1.00 91.56 108 ASN A CA 1
ATOM 882 C C . ASN A 1 108 ? -1.505 -5.968 -3.324 1.00 91.56 108 ASN A C 1
ATOM 884 O O . ASN A 1 108 ? -1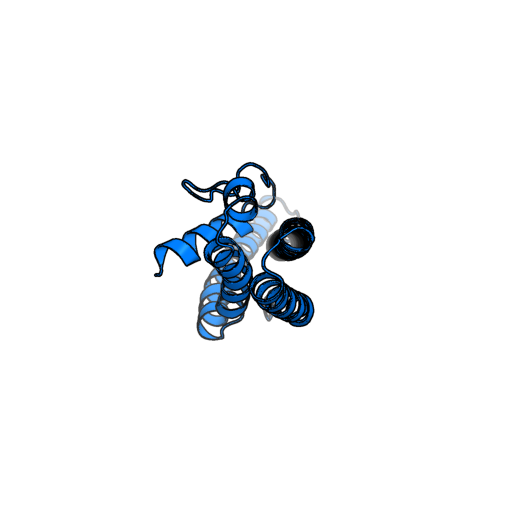.013 -6.376 -4.376 1.00 91.56 108 ASN A O 1
ATOM 888 N N . PHE A 1 109 ? -2.227 -4.858 -3.252 1.00 88.94 109 PHE A N 1
ATOM 889 C CA . PHE A 1 109 ? -2.457 -3.982 -4.381 1.00 88.94 109 PHE A CA 1
ATOM 890 C C . PHE A 1 109 ? -1.160 -3.362 -4.908 1.00 88.94 109 PHE A C 1
ATOM 892 O O . PHE A 1 109 ? -0.863 -3.504 -6.093 1.00 88.94 109 PHE A O 1
ATOM 899 N N . GLY A 1 110 ? -0.339 -2.764 -4.036 1.00 90.00 110 GLY A N 1
ATOM 900 C CA . GLY A 1 110 ? 0.951 -2.191 -4.428 1.00 90.00 110 GLY A CA 1
ATOM 901 C C . GLY A 1 110 ? 1.883 -3.220 -5.070 1.00 90.00 110 GLY A C 1
ATOM 902 O O . GLY A 1 110 ? 2.515 -2.924 -6.085 1.00 90.00 110 GLY A O 1
ATOM 903 N N . LYS A 1 111 ? 1.912 -4.457 -4.549 1.00 93.06 111 LYS A N 1
ATOM 904 C CA . LYS A 1 111 ? 2.672 -5.558 -5.164 1.00 93.06 111 LYS A CA 1
ATOM 905 C C . LYS A 1 111 ? 2.177 -5.868 -6.573 1.00 93.06 111 LYS A C 1
ATOM 907 O O . LYS A 1 111 ? 2.972 -5.858 -7.506 1.00 93.06 111 LYS A O 1
ATOM 912 N N . LYS A 1 112 ? 0.871 -6.094 -6.736 1.00 90.00 112 LYS A N 1
ATOM 913 C CA . LYS A 1 112 ? 0.269 -6.405 -8.041 1.00 90.00 112 LYS A CA 1
ATOM 914 C C . LYS A 1 112 ? 0.484 -5.286 -9.054 1.00 90.00 112 LYS A C 1
ATOM 916 O O . LYS A 1 112 ? 0.770 -5.565 -10.213 1.00 90.00 112 LYS A O 1
ATOM 921 N N . PHE A 1 113 ? 0.362 -4.032 -8.622 1.00 88.56 113 PHE A N 1
ATOM 922 C CA . PHE A 1 113 ? 0.596 -2.876 -9.479 1.00 88.56 113 PHE A CA 1
ATOM 923 C C . PHE A 1 113 ? 2.040 -2.845 -9.989 1.00 88.56 113 PHE A C 1
ATOM 925 O O . PHE A 1 113 ? 2.261 -2.729 -11.193 1.00 88.56 113 PHE A O 1
ATOM 932 N N . VAL A 1 114 ? 3.023 -3.001 -9.095 1.00 91.69 114 VAL A N 1
ATOM 933 C CA . VAL A 1 114 ? 4.437 -2.977 -9.489 1.00 91.69 114 VAL A CA 1
ATOM 934 C C . VAL A 1 114 ? 4.807 -4.182 -10.349 1.00 91.69 114 VAL A C 1
ATOM 936 O O . VAL A 1 114 ? 5.504 -4.018 -11.346 1.00 91.69 114 VAL A O 1
ATOM 939 N N . GLU A 1 115 ? 4.323 -5.373 -10.005 1.00 93.00 115 GLU A N 1
ATOM 940 C CA . GLU A 1 115 ? 4.545 -6.596 -10.780 1.00 93.00 115 GLU A CA 1
ATOM 941 C C . GLU A 1 115 ? 4.019 -6.454 -12.210 1.00 93.00 115 GLU A C 1
ATOM 943 O O . GLU A 1 115 ? 4.790 -6.582 -13.164 1.00 93.00 115 GLU A O 1
ATOM 948 N N . LYS A 1 116 ? 2.746 -6.069 -12.354 1.00 90.00 116 LYS A N 1
ATOM 949 C CA . LYS A 1 116 ? 2.128 -5.803 -13.654 1.00 90.00 116 LYS A CA 1
ATOM 950 C C . LYS A 1 116 ? 2.873 -4.707 -14.413 1.00 90.00 116 LYS A C 1
ATOM 952 O O . LYS A 1 116 ? 3.117 -4.839 -15.608 1.00 90.00 116 LYS A O 1
ATOM 957 N N . GLY A 1 117 ? 3.274 -3.638 -13.728 1.00 89.69 117 GLY A N 1
ATOM 958 C CA . GLY A 1 117 ? 3.977 -2.540 -14.374 1.00 89.69 117 GLY A CA 1
ATOM 959 C C . GLY A 1 117 ? 5.366 -2.925 -14.891 1.00 89.69 117 GLY A C 1
ATOM 960 O O . GLY A 1 117 ? 5.774 -2.482 -15.965 1.00 89.69 117 GLY A O 1
ATOM 961 N N . ILE A 1 118 ? 6.072 -3.803 -14.171 1.00 92.62 118 ILE A N 1
ATOM 962 C CA . ILE A 1 118 ? 7.334 -4.394 -14.626 1.00 92.62 118 ILE A CA 1
ATOM 963 C C . ILE A 1 118 ? 7.114 -5.251 -15.875 1.00 92.62 118 ILE A C 1
ATOM 965 O O . ILE A 1 118 ? 7.892 -5.149 -16.822 1.00 92.62 118 ILE A O 1
ATOM 969 N N . GLU A 1 119 ? 6.079 -6.091 -15.888 1.00 91.50 119 GLU A N 1
ATOM 970 C CA . GLU A 1 119 ? 5.764 -6.957 -17.029 1.00 91.50 119 GLU A CA 1
ATOM 971 C C . GLU A 1 119 ? 5.401 -6.157 -18.281 1.00 91.50 119 GLU A C 1
ATOM 973 O O . GLU A 1 119 ? 5.922 -6.432 -19.363 1.00 91.50 119 GLU A O 1
ATOM 978 N N . GLU A 1 120 ? 4.554 -5.140 -18.136 1.00 89.81 120 GLU A N 1
ATOM 979 C CA . GLU A 1 120 ? 4.113 -4.311 -19.256 1.00 89.81 120 GLU A CA 1
ATOM 980 C C . GLU A 1 120 ? 5.259 -3.484 -19.851 1.00 89.81 120 GLU A C 1
ATOM 982 O O . GLU A 1 120 ? 5.412 -3.445 -21.074 1.00 89.81 120 GLU A O 1
ATOM 987 N N . LEU A 1 121 ? 6.120 -2.895 -19.011 1.00 90.00 121 LEU A N 1
ATOM 988 C CA . LEU A 1 121 ? 7.317 -2.202 -19.491 1.00 90.00 121 LEU A CA 1
ATOM 989 C C . LEU A 1 121 ? 8.309 -3.175 -20.142 1.00 90.00 121 LEU A C 1
ATOM 991 O O . LEU A 1 121 ? 8.821 -2.887 -21.219 1.00 90.00 121 LEU A O 1
ATOM 995 N N . ALA A 1 122 ? 8.555 -4.350 -19.562 1.00 90.31 122 ALA A N 1
ATOM 996 C CA . ALA A 1 122 ? 9.447 -5.331 -20.181 1.00 90.31 122 ALA A CA 1
ATOM 997 C C . ALA A 1 122 ? 8.937 -5.764 -21.569 1.00 90.31 122 ALA A C 1
ATOM 999 O O . ALA A 1 122 ? 9.715 -5.846 -22.519 1.00 90.31 122 ALA A O 1
ATOM 1000 N N . ALA A 1 123 ? 7.628 -5.993 -21.711 1.00 89.56 123 ALA A N 1
ATOM 1001 C CA . ALA A 1 123 ? 7.012 -6.389 -22.976 1.00 89.56 123 ALA A CA 1
ATOM 1002 C C . ALA A 1 123 ? 7.077 -5.289 -24.049 1.00 89.56 123 ALA A C 1
ATOM 1004 O O . ALA A 1 123 ? 7.287 -5.598 -25.226 1.00 89.56 123 ALA A O 1
ATOM 1005 N N . GLN A 1 124 ? 6.904 -4.024 -23.654 1.00 86.94 124 GLN A N 1
ATOM 1006 C CA . GLN A 1 124 ? 7.022 -2.878 -24.555 1.00 86.94 124 GLN A CA 1
ATOM 1007 C C . GLN A 1 124 ? 8.466 -2.710 -25.048 1.00 86.94 124 GLN A C 1
ATOM 1009 O O . GLN A 1 124 ? 8.716 -2.633 -26.250 1.00 86.94 124 GLN A O 1
ATOM 1014 N N . TRP A 1 125 ? 9.429 -2.726 -24.126 1.00 82.50 125 TRP A N 1
ATOM 1015 C CA . TRP A 1 125 ? 10.832 -2.427 -24.421 1.00 82.50 125 TRP A CA 1
ATOM 1016 C C . TRP A 1 125 ? 11.601 -3.604 -25.031 1.00 82.50 125 TRP A C 1
ATOM 1018 O O . TRP A 1 125 ? 12.624 -3.399 -25.678 1.00 82.50 125 TRP A O 1
ATOM 1028 N N . ALA A 1 126 ? 11.088 -4.834 -24.928 1.00 80.88 126 ALA A N 1
ATOM 1029 C CA . ALA A 1 126 ? 11.621 -5.987 -25.660 1.00 80.88 126 ALA A CA 1
ATOM 1030 C C . ALA A 1 126 ? 11.551 -5.825 -27.192 1.00 80.88 126 ALA A C 1
ATOM 1032 O O . ALA A 1 1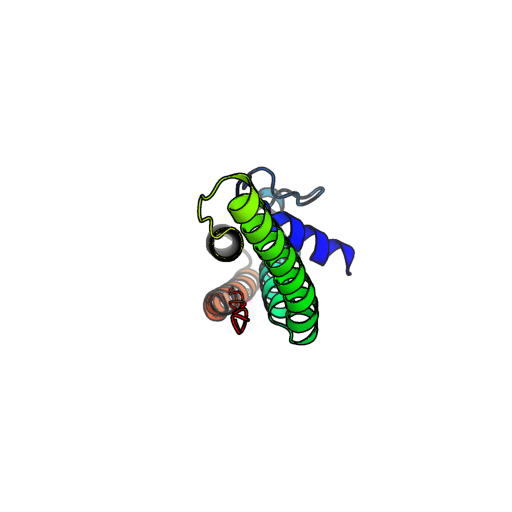26 ? 12.249 -6.535 -27.916 1.00 80.88 126 ALA A O 1
ATOM 1033 N N . LYS A 1 127 ? 10.702 -4.916 -27.686 1.00 75.75 127 LYS A N 1
ATOM 1034 C CA . LYS A 1 127 ? 10.498 -4.646 -29.116 1.00 75.75 127 LYS A CA 1
ATOM 1035 C C . LYS A 1 127 ? 11.230 -3.393 -29.606 1.00 75.75 127 LYS A C 1
ATOM 1037 O O . LYS A 1 127 ? 11.120 -3.070 -30.787 1.00 75.75 127 LYS A O 1
ATOM 1042 N N . ASP A 1 128 ? 11.942 -2.687 -28.727 1.00 80.69 128 ASP A N 1
ATOM 1043 C CA . ASP A 1 128 ? 12.635 -1.447 -29.078 1.00 80.69 128 ASP A CA 1
ATOM 1044 C C . ASP A 1 128 ? 13.837 -1.732 -29.999 1.00 80.69 128 ASP A C 1
ATOM 1046 O O . ASP A 1 128 ? 14.595 -2.688 -29.812 1.00 80.69 128 ASP A O 1
ATOM 1050 N N . LEU A 1 129 ? 14.006 -0.893 -31.022 1.00 77.62 129 LEU A N 1
ATOM 1051 C CA . LEU A 1 129 ? 15.111 -0.973 -31.976 1.00 77.62 129 LEU A CA 1
ATOM 1052 C C . LEU A 1 129 ? 16.433 -0.490 -31.354 1.00 77.62 129 LEU A C 1
ATOM 1054 O O . LEU A 1 129 ? 17.511 -0.898 -31.797 1.00 77.62 129 LEU A O 1
ATOM 1058 N N . ASN A 1 130 ? 16.368 0.344 -30.312 1.00 86.25 130 ASN A N 1
ATOM 1059 C CA . ASN A 1 130 ? 17.518 0.798 -29.543 1.00 86.25 130 ASN A CA 1
ATOM 1060 C C . ASN A 1 130 ? 17.841 -0.184 -28.403 1.00 86.25 130 ASN A C 1
ATOM 1062 O O . ASN A 1 130 ? 17.359 -0.064 -27.274 1.00 86.25 130 ASN A O 1
ATOM 1066 N N . LYS A 1 131 ? 18.717 -1.146 -28.707 1.00 85.50 131 LYS A N 1
ATOM 1067 C CA . LYS A 1 131 ? 19.118 -2.218 -27.782 1.00 85.50 131 LYS A CA 1
ATOM 1068 C C . LYS A 1 131 ? 19.762 -1.718 -26.488 1.00 85.50 131 LYS A C 1
ATOM 1070 O O . LYS A 1 131 ? 19.503 -2.293 -25.438 1.00 85.50 131 LYS A O 1
ATOM 1075 N N . GLU A 1 132 ? 20.570 -0.662 -26.551 1.00 87.00 132 GLU A N 1
ATOM 1076 C CA . GLU A 1 132 ? 21.258 -0.115 -25.375 1.00 87.00 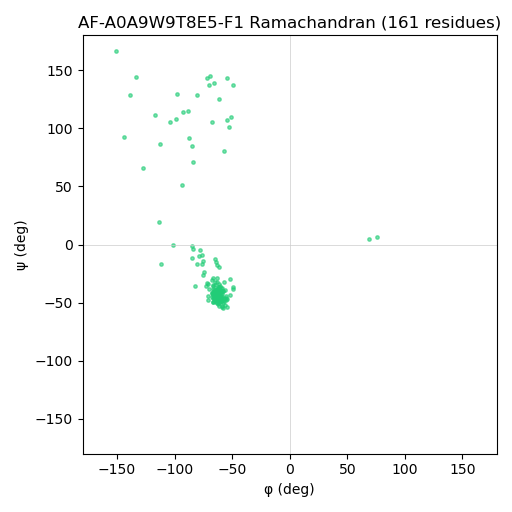132 GLU A CA 1
ATOM 1077 C C . GLU A 1 132 ? 20.252 0.488 -24.387 1.00 87.00 132 GLU A C 1
ATOM 1079 O O . GLU A 1 132 ? 20.266 0.182 -23.194 1.00 87.00 132 GLU A O 1
ATOM 1084 N N . LYS A 1 133 ? 19.304 1.281 -24.900 1.00 84.00 133 LYS A N 1
ATOM 1085 C CA . LYS A 1 133 ? 18.237 1.870 -24.085 1.00 84.00 133 LYS A CA 1
ATOM 1086 C C . LYS A 1 133 ? 17.342 0.788 -23.473 1.00 84.00 133 LYS A C 1
ATOM 1088 O O . LYS A 1 133 ? 17.044 0.845 -22.280 1.00 84.00 133 LYS A O 1
ATOM 1093 N N . ALA A 1 134 ? 16.970 -0.224 -24.258 1.00 87.06 134 ALA A N 1
ATOM 1094 C CA . ALA A 1 134 ? 16.196 -1.365 -23.774 1.00 87.06 134 ALA A CA 1
ATOM 1095 C C . ALA A 1 134 ? 16.931 -2.149 -22.672 1.00 87.06 134 ALA A C 1
ATOM 1097 O O . ALA A 1 134 ? 16.313 -2.567 -21.692 1.00 87.06 134 ALA A O 1
ATOM 1098 N N . GLU A 1 135 ? 18.249 -2.326 -22.787 1.00 89.50 135 GLU A N 1
ATOM 1099 C CA . GLU A 1 135 ? 19.055 -3.016 -21.777 1.00 89.50 135 GLU A CA 1
ATOM 1100 C C . GLU A 1 135 ? 19.076 -2.261 -20.442 1.00 89.50 135 GLU A C 1
ATOM 1102 O O . GLU A 1 135 ? 18.833 -2.867 -19.396 1.00 89.50 135 GLU A O 1
ATOM 1107 N N . VAL A 1 136 ? 19.259 -0.937 -20.466 1.00 89.25 136 VAL A N 1
ATOM 1108 C CA . VAL A 1 136 ? 19.207 -0.098 -19.256 1.00 89.25 136 VAL A CA 1
ATOM 1109 C C . VAL A 1 136 ? 17.842 -0.198 -18.571 1.00 89.25 136 VAL A C 1
ATOM 1111 O O . VAL A 1 136 ? 17.770 -0.399 -17.355 1.00 89.25 136 VAL A O 1
ATOM 1114 N N . VAL A 1 137 ? 16.747 -0.107 -19.334 1.00 89.38 137 VAL A N 1
ATOM 1115 C CA . VAL A 1 137 ? 15.388 -0.245 -18.787 1.00 89.38 137 VAL A CA 1
ATOM 1116 C C . VAL A 1 137 ? 15.208 -1.621 -18.146 1.00 89.38 137 VAL A C 1
ATOM 1118 O O . VAL A 1 137 ? 14.791 -1.709 -16.992 1.00 89.38 137 VAL A O 1
ATOM 1121 N N . ASN A 1 138 ? 15.602 -2.694 -18.834 1.00 89.94 138 ASN A N 1
ATOM 1122 C CA . ASN A 1 138 ? 15.491 -4.058 -18.316 1.00 89.94 138 ASN A CA 1
ATOM 1123 C C . ASN A 1 138 ? 16.315 -4.286 -17.039 1.00 89.94 138 ASN A C 1
ATOM 1125 O O . ASN A 1 138 ? 15.850 -4.969 -16.122 1.00 89.94 138 ASN A O 1
ATOM 1129 N N . GLN A 1 139 ? 17.503 -3.684 -16.926 1.00 92.25 139 GLN A N 1
ATOM 1130 C CA . GLN A 1 139 ? 18.292 -3.725 -15.691 1.00 92.25 139 GLN A CA 1
ATOM 1131 C C . GLN A 1 139 ? 17.562 -3.039 -14.530 1.00 92.25 139 GLN A C 1
ATOM 1133 O O . GLN A 1 139 ? 17.515 -3.586 -13.426 1.00 92.25 139 GLN A O 1
ATOM 1138 N N . VAL A 1 140 ? 16.942 -1.878 -14.768 1.00 92.88 140 VAL A N 1
ATOM 1139 C CA . VAL A 1 140 ? 16.135 -1.195 -13.745 1.00 92.88 140 VAL A CA 1
ATOM 1140 C C . VAL A 1 140 ? 14.934 -2.047 -13.335 1.00 92.88 140 VAL A C 1
ATOM 1142 O O . VAL A 1 140 ? 14.679 -2.203 -12.142 1.00 92.88 140 VAL A O 1
ATOM 1145 N N . LEU A 1 141 ? 14.213 -2.626 -14.295 1.00 94.12 141 LEU A N 1
ATOM 1146 C CA . LEU A 1 141 ? 13.064 -3.493 -14.025 1.00 94.12 141 LEU A CA 1
ATOM 1147 C C . LEU A 1 141 ? 13.453 -4.713 -13.181 1.00 94.12 141 LEU A C 1
ATOM 1149 O O . LEU A 1 141 ? 12.745 -5.062 -12.234 1.00 94.12 141 LEU A O 1
ATOM 1153 N N . LYS A 1 142 ? 14.616 -5.315 -13.457 1.00 94.50 142 LYS A N 1
ATOM 1154 C CA . LYS A 1 142 ? 15.171 -6.403 -12.644 1.00 94.50 142 LYS A CA 1
ATOM 1155 C C . LYS A 1 142 ? 15.425 -5.959 -11.200 1.00 94.50 142 LYS A C 1
ATOM 1157 O O . LYS A 1 142 ? 14.993 -6.644 -10.276 1.00 94.50 142 LYS A O 1
ATOM 1162 N N . GLN A 1 143 ? 16.046 -4.796 -10.996 1.00 95.00 143 GLN A N 1
ATOM 1163 C CA . GLN A 1 143 ? 16.278 -4.255 -9.651 1.00 95.00 143 GLN A CA 1
ATOM 1164 C C . GLN A 1 143 ? 14.970 -3.965 -8.901 1.00 95.00 143 GLN A C 1
ATOM 1166 O O . GLN A 1 143 ? 14.890 -4.181 -7.694 1.00 95.00 143 GLN A O 1
ATOM 1171 N N . LEU A 1 144 ? 13.936 -3.470 -9.591 1.00 94.19 144 LEU A N 1
ATOM 1172 C CA . LEU A 1 144 ? 12.619 -3.252 -8.981 1.00 94.19 144 LEU A CA 1
ATOM 1173 C C . LEU A 1 144 ? 11.984 -4.579 -8.553 1.00 94.19 144 LEU A C 1
ATOM 1175 O O . LEU A 1 144 ? 11.460 -4.671 -7.445 1.00 94.19 144 LEU A O 1
ATOM 1179 N N . ARG A 1 145 ? 12.103 -5.625 -9.380 1.00 94.94 145 ARG A N 1
ATOM 1180 C CA . ARG A 1 145 ? 11.624 -6.974 -9.047 1.00 94.94 145 ARG A CA 1
ATOM 1181 C C . ARG A 1 145 ? 12.330 -7.549 -7.816 1.00 94.94 145 ARG A C 1
ATOM 1183 O O . ARG A 1 145 ? 11.672 -8.096 -6.937 1.00 94.94 145 ARG A O 1
ATOM 1190 N N . GLU A 1 146 ? 13.646 -7.382 -7.709 1.00 95.56 146 GLU A N 1
ATOM 1191 C CA . GLU A 1 146 ? 14.422 -7.811 -6.533 1.00 95.56 146 GLU A CA 1
ATOM 1192 C C . GLU A 1 146 ? 14.005 -7.064 -5.254 1.00 95.56 146 GLU A C 1
ATOM 1194 O O . GLU A 1 146 ? 14.061 -7.615 -4.154 1.00 95.56 146 GLU A O 1
ATOM 1199 N N . LYS A 1 147 ? 13.525 -5.823 -5.386 1.00 95.00 147 LYS A N 1
ATOM 1200 C CA . LYS A 1 147 ? 13.066 -4.999 -4.262 1.00 95.00 147 LYS A CA 1
ATOM 1201 C C . LYS A 1 147 ? 11.621 -5.249 -3.849 1.00 95.00 147 LYS A C 1
ATOM 1203 O O . LYS A 1 147 ? 11.201 -4.646 -2.869 1.00 95.00 147 LYS A O 1
ATOM 1208 N N . MET A 1 148 ? 10.870 -6.140 -4.500 1.00 94.31 148 MET A N 1
ATOM 1209 C CA . MET A 1 148 ? 9.451 -6.400 -4.189 1.00 94.31 148 MET A CA 1
ATOM 1210 C C . MET A 1 148 ? 9.177 -6.705 -2.709 1.00 94.31 148 MET A C 1
ATOM 1212 O O . MET A 1 148 ? 8.117 -6.352 -2.194 1.00 94.31 148 MET A O 1
ATOM 1216 N N . GLY A 1 149 ? 10.145 -7.293 -1.997 1.00 92.62 149 GLY A N 1
ATOM 1217 C CA . GLY A 1 149 ? 10.065 -7.515 -0.549 1.00 92.62 149 GLY A CA 1
ATOM 1218 C C . GLY A 1 149 ? 9.987 -6.237 0.298 1.00 92.62 149 GLY A C 1
ATOM 1219 O O . GLY A 1 149 ? 9.561 -6.307 1.442 1.00 92.62 149 GLY A O 1
ATOM 1220 N N . GLN A 1 150 ? 10.343 -5.072 -0.252 1.00 94.50 150 GLN A N 1
ATOM 1221 C CA . GLN A 1 150 ? 10.220 -3.757 0.395 1.00 94.50 150 GLN A CA 1
ATOM 1222 C C . GLN A 1 150 ? 8.786 -3.203 0.349 1.00 94.50 150 GLN A C 1
ATOM 1224 O O . GLN A 1 150 ? 8.485 -2.217 1.017 1.00 94.50 150 GLN A O 1
ATOM 1229 N N . ILE A 1 151 ? 7.888 -3.840 -0.409 1.00 94.81 151 ILE A N 1
ATOM 1230 C CA . ILE A 1 151 ? 6.456 -3.537 -0.399 1.00 94.81 151 ILE A CA 1
ATOM 1231 C C . ILE A 1 151 ? 5.818 -4.314 0.754 1.00 94.81 151 ILE A C 1
ATOM 1233 O O . ILE A 1 151 ? 5.320 -5.432 0.598 1.00 94.81 151 ILE A O 1
ATOM 1237 N N . PHE A 1 152 ? 5.886 -3.724 1.940 1.00 94.38 152 PHE A N 1
ATOM 1238 C CA . PHE A 1 152 ? 5.257 -4.224 3.155 1.00 94.38 152 PHE A CA 1
ATOM 1239 C C . PHE A 1 152 ? 4.909 -3.052 4.066 1.00 94.38 152 PHE A C 1
ATOM 1241 O O . PHE A 1 152 ? 5.385 -1.935 3.872 1.00 94.38 152 PHE A O 1
ATOM 1248 N N . MET A 1 153 ? 4.096 -3.315 5.079 1.00 91.75 153 MET A N 1
ATOM 1249 C CA . MET A 1 153 ? 3.809 -2.351 6.129 1.00 91.75 153 MET A CA 1
ATOM 1250 C C . MET A 1 153 ? 3.801 -3.082 7.467 1.00 91.75 153 MET A C 1
ATOM 1252 O O . MET A 1 153 ? 3.144 -4.124 7.578 1.00 91.75 153 MET A O 1
ATOM 1256 N N . ASN A 1 154 ? 4.552 -2.553 8.437 1.00 88.25 154 ASN A N 1
ATOM 1257 C CA . ASN A 1 154 ? 4.631 -3.111 9.787 1.00 88.25 154 ASN A CA 1
ATOM 1258 C C . ASN A 1 154 ? 3.236 -3.247 10.407 1.00 88.25 154 ASN A C 1
ATOM 1260 O O . ASN A 1 154 ? 2.361 -2.401 10.191 1.00 88.25 154 ASN A O 1
ATOM 1264 N N . ASP A 1 155 ? 3.045 -4.317 11.173 1.00 81.19 155 ASP A N 1
ATOM 1265 C CA . ASP A 1 155 ? 1.866 -4.459 12.015 1.00 81.19 155 ASP A CA 1
ATOM 1266 C C . ASP A 1 155 ? 1.965 -3.480 13.194 1.00 81.19 155 ASP A C 1
ATOM 1268 O O . ASP A 1 155 ? 3.051 -3.208 13.712 1.00 81.19 155 ASP A O 1
ATOM 1272 N N . PHE A 1 156 ? 0.822 -2.924 13.594 1.00 76.12 156 PHE A N 1
ATOM 1273 C CA . PHE A 1 156 ? 0.718 -2.157 14.828 1.00 76.12 156 PHE A CA 1
ATOM 1274 C C . PHE A 1 156 ? 0.143 -3.081 15.886 1.00 76.12 156 PHE A C 1
ATOM 1276 O O . PHE A 1 156 ? -1.032 -3.433 15.837 1.00 76.12 156 PHE A O 1
ATOM 1283 N N . GLU A 1 157 ? 0.979 -3.481 16.833 1.00 62.84 157 GLU A N 1
ATOM 1284 C CA . GLU A 1 157 ? 0.509 -4.154 18.032 1.00 62.84 157 GLU A CA 1
ATOM 1285 C C . GLU A 1 157 ? 0.190 -3.074 19.065 1.00 62.84 157 GLU A C 1
ATOM 1287 O O . GLU A 1 157 ? 1.057 -2.311 19.508 1.00 62.84 157 GLU A O 1
ATOM 1292 N N . ALA A 1 158 ? -1.086 -2.958 19.430 1.00 53.69 158 ALA A N 1
ATOM 1293 C CA . ALA A 1 158 ? -1.411 -2.302 20.679 1.00 53.69 158 ALA A CA 1
ATOM 1294 C C . ALA A 1 158 ? -0.880 -3.214 21.790 1.00 53.69 158 ALA A C 1
ATOM 1296 O O . ALA A 1 158 ? -1.454 -4.266 22.046 1.00 53.69 158 ALA A O 1
ATOM 1297 N N . GLU A 1 159 ? 0.230 -2.830 22.425 1.00 49.25 159 GLU A N 1
ATOM 1298 C CA . GLU A 1 159 ? 0.565 -3.336 23.759 1.00 49.25 159 GLU A CA 1
ATOM 1299 C C . GLU A 1 159 ? -0.658 -3.078 24.646 1.00 49.25 159 GLU A C 1
ATOM 1301 O O . GLU A 1 159 ? -0.956 -1.934 25.000 1.00 49.25 159 GLU A 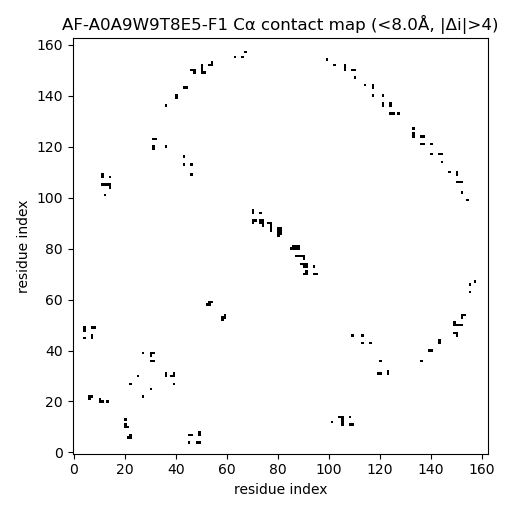O 1
ATOM 1306 N N . TYR A 1 160 ? -1.436 -4.130 24.874 1.00 44.97 160 TYR A N 1
ATOM 1307 C CA . TYR A 1 160 ? -2.660 -4.096 25.649 1.00 44.97 160 TYR A CA 1
ATOM 1308 C C . TYR A 1 160 ? -2.314 -4.445 27.092 1.00 44.97 160 TYR A C 1
ATOM 1310 O O . TYR A 1 160 ? -1.923 -5.575 27.380 1.00 44.97 160 TYR A O 1
ATOM 1318 N N . GLU A 1 161 ? -2.479 -3.478 27.992 1.00 40.78 161 GLU A N 1
ATOM 1319 C CA . GLU A 1 161 ? -2.661 -3.753 29.413 1.00 40.78 161 GLU A CA 1
ATOM 1320 C C . GLU A 1 161 ? -4.153 -3.562 29.726 1.00 40.78 161 GLU A C 1
ATOM 1322 O O . GLU A 1 161 ? -4.626 -2.422 29.738 1.00 40.78 161 GLU A O 1
ATOM 1327 N N . PRO A 1 162 ? -4.926 -4.649 29.917 1.00 44.72 162 PRO A N 1
ATOM 1328 C CA . PRO A 1 162 ? -6.264 -4.531 30.475 1.00 44.72 162 PRO A CA 1
ATOM 1329 C C . PRO A 1 162 ? -6.146 -3.939 31.881 1.00 44.72 162 PRO A C 1
ATOM 1331 O O . PRO A 1 162 ? -5.422 -4.487 32.714 1.00 44.72 162 PRO A O 1
ATOM 1334 N N . PHE A 1 163 ? -6.859 -2.840 32.132 1.00 46.28 163 PHE A N 1
ATOM 1335 C CA . PHE A 1 163 ? -7.157 -2.387 33.491 1.00 46.28 163 PHE A CA 1
ATOM 1336 C C . PHE A 1 163 ? -8.202 -3.296 34.142 1.00 46.28 163 PHE A C 1
ATOM 1338 O O . PHE A 1 163 ? -9.163 -3.685 33.436 1.00 46.28 163 PHE A O 1
#